Protein AF-A0A536ZM95-F1 (afdb_monomer)

Radius of gyration: 22.92 Å; Cα contacts (8 Å, |Δi|>4): 142; chains: 1; bounding box: 49×46×81 Å

pLDDT: mean 84.07, std 17.97, range [38.38, 98.56]

Structure (mmCIF, N/CA/C/O backbone):
data_AF-A0A536ZM95-F1
#
_entry.id   AF-A0A536ZM95-F1
#
loop_
_atom_site.group_PDB
_atom_site.id
_atom_site.type_symbol
_atom_site.label_atom_id
_atom_site.label_alt_id
_atom_site.label_comp_id
_atom_site.label_asym_id
_atom_site.label_entity_id
_atom_site.label_seq_id
_atom_site.pdbx_PDB_ins_code
_atom_site.Cartn_x
_atom_site.Cartn_y
_atom_site.Cartn_z
_atom_site.occupancy
_atom_site.B_iso_or_equiv
_atom_site.auth_seq_id
_atom_site.auth_comp_id
_atom_site.auth_asym_id
_atom_site.auth_atom_id
_atom_site.pdbx_PDB_model_num
ATOM 1 N N . MET A 1 1 ? 4.319 -7.668 28.281 1.00 44.03 1 MET A N 1
ATOM 2 C CA . MET A 1 1 ? 4.902 -7.526 26.930 1.00 44.03 1 MET A CA 1
ATOM 3 C C . MET A 1 1 ? 3.965 -6.657 26.129 1.00 44.03 1 MET A C 1
ATOM 5 O O . MET A 1 1 ? 2.824 -7.062 25.920 1.00 44.03 1 MET A O 1
ATOM 9 N N . HIS A 1 2 ? 4.405 -5.455 25.772 1.00 56.94 2 HIS A N 1
ATOM 10 C CA . HIS A 1 2 ? 3.612 -4.568 24.934 1.00 56.94 2 HIS A CA 1
ATOM 11 C C . HIS A 1 2 ? 3.536 -5.179 23.533 1.00 56.94 2 HIS A C 1
ATOM 13 O O . HIS A 1 2 ? 4.491 -5.787 23.047 1.00 56.94 2 HIS A O 1
ATOM 19 N N . ALA A 1 3 ? 2.375 -5.071 22.885 1.00 58.59 3 ALA A N 1
ATOM 20 C CA . ALA A 1 3 ? 2.106 -5.690 21.585 1.00 58.59 3 ALA A CA 1
ATOM 21 C C . ALA A 1 3 ? 3.117 -5.297 20.491 1.00 58.59 3 ALA A C 1
ATOM 23 O O . ALA A 1 3 ? 3.227 -6.001 19.486 1.00 58.59 3 ALA A O 1
ATOM 24 N N . LEU A 1 4 ? 3.855 -4.206 20.709 1.00 62.47 4 LEU A N 1
ATOM 25 C CA . LEU A 1 4 ? 4.738 -3.592 19.739 1.00 62.47 4 LEU A CA 1
ATOM 26 C C . LEU A 1 4 ? 6.237 -3.806 20.002 1.00 62.47 4 LEU A C 1
ATOM 28 O O . LEU A 1 4 ? 7.004 -3.525 19.099 1.00 62.47 4 LEU A O 1
ATOM 32 N N . ASP A 1 5 ? 6.677 -4.392 21.126 1.00 58.50 5 ASP A N 1
ATOM 33 C CA . ASP A 1 5 ? 8.101 -4.485 21.557 1.00 58.50 5 ASP A CA 1
ATOM 34 C C . ASP A 1 5 ? 9.096 -5.119 20.547 1.00 58.50 5 ASP A C 1
ATOM 36 O O . ASP A 1 5 ? 10.299 -5.141 20.791 1.00 58.50 5 ASP A O 1
ATOM 40 N N . LYS A 1 6 ? 8.626 -5.670 19.419 1.00 64.25 6 LYS A N 1
ATOM 41 C CA . LYS A 1 6 ? 9.474 -6.214 18.340 1.00 64.25 6 LYS A CA 1
ATOM 42 C C . LYS A 1 6 ? 9.080 -5.711 16.942 1.00 64.25 6 LYS A C 1
ATOM 44 O O . LYS A 1 6 ? 9.291 -6.424 15.960 1.00 64.25 6 LYS A O 1
ATOM 49 N N . VAL A 1 7 ? 8.406 -4.568 16.854 1.00 65.00 7 VAL A N 1
ATOM 50 C CA . VAL A 1 7 ? 8.163 -3.876 15.583 1.00 65.00 7 VAL A CA 1
ATOM 51 C C . VAL A 1 7 ? 9.436 -3.123 15.202 1.00 65.00 7 VAL A C 1
ATOM 53 O O . VAL A 1 7 ? 10.165 -2.648 16.068 1.00 65.00 7 VAL A O 1
ATOM 56 N N . ASP A 1 8 ? 9.747 -3.096 13.908 1.00 67.88 8 ASP A N 1
ATOM 57 C CA . ASP A 1 8 ? 10.882 -2.333 13.397 1.00 67.88 8 ASP A CA 1
ATOM 58 C C . ASP A 1 8 ? 10.612 -0.829 13.623 1.00 67.88 8 ASP A C 1
ATOM 60 O O . ASP A 1 8 ? 9.606 -0.325 13.107 1.00 67.88 8 ASP A O 1
ATOM 64 N N . PRO A 1 9 ? 11.477 -0.098 14.355 1.00 70.06 9 PRO A N 1
ATOM 65 C CA . PRO A 1 9 ? 11.298 1.333 14.604 1.00 70.06 9 PRO A CA 1
ATOM 66 C C . PRO A 1 9 ? 11.195 2.166 13.322 1.00 70.06 9 PRO A C 1
ATOM 68 O O . PRO A 1 9 ? 10.584 3.229 13.329 1.00 70.06 9 PRO A O 1
ATOM 71 N N . TYR A 1 10 ? 11.751 1.685 12.206 1.00 68.94 10 TYR A N 1
ATOM 72 C CA . TYR A 1 10 ? 11.631 2.355 10.913 1.00 68.94 10 TYR A CA 1
ATOM 73 C C . TYR A 1 10 ? 10.245 2.215 10.285 1.00 68.94 10 TYR A C 1
ATOM 75 O O . TYR A 1 10 ? 9.925 2.988 9.394 1.00 68.94 10 TYR A O 1
ATOM 83 N N . ILE A 1 11 ? 9.427 1.253 10.712 1.00 74.00 11 ILE A N 1
ATOM 84 C CA . ILE A 1 11 ? 8.057 1.039 10.208 1.00 74.00 11 ILE A CA 1
ATOM 85 C C . ILE A 1 11 ? 7.023 1.701 11.113 1.00 74.00 11 ILE A C 1
ATOM 87 O O . ILE A 1 11 ? 5.917 2.002 10.680 1.00 74.00 11 ILE A O 1
ATOM 91 N N . CYS A 1 12 ? 7.390 1.905 12.372 1.00 73.81 12 CYS A N 1
ATOM 92 C CA . CYS A 1 12 ? 6.532 2.473 13.388 1.00 73.81 12 CYS A CA 1
ATOM 93 C C . CYS A 1 12 ? 7.360 3.412 14.270 1.00 73.81 12 CYS A C 1
ATOM 95 O O . CYS A 1 12 ? 7.689 3.076 15.406 1.00 73.81 12 CYS A O 1
ATOM 97 N N . PRO A 1 13 ? 7.754 4.587 13.762 1.00 66.50 13 PRO A N 1
ATOM 98 C CA . PRO A 1 13 ? 8.571 5.519 14.537 1.00 66.50 13 PRO A CA 1
ATOM 99 C C . PRO A 1 13 ? 7.832 6.029 15.782 1.00 66.50 13 PRO A C 1
ATOM 101 O O . PRO A 1 13 ? 8.460 6.368 16.784 1.00 66.50 13 PRO A O 1
ATOM 104 N N . THR A 1 14 ? 6.497 6.022 15.757 1.00 66.44 14 THR A N 1
ATOM 105 C CA . THR A 1 14 ? 5.632 6.405 16.877 1.00 66.44 14 THR A CA 1
ATOM 106 C C . THR A 1 14 ? 5.357 5.263 17.858 1.00 66.44 14 THR A C 1
ATOM 108 O O . THR A 1 14 ? 4.585 5.449 18.790 1.00 66.44 14 THR A O 1
ATOM 111 N N . GLN A 1 15 ? 6.005 4.097 17.738 1.00 65.94 15 GLN A N 1
ATOM 112 C CA . GLN A 1 15 ? 5.744 2.901 18.558 1.00 65.94 15 GLN A CA 1
ATOM 113 C C . GLN A 1 15 ? 5.739 3.141 20.078 1.00 65.94 15 GLN A C 1
ATOM 115 O O . GLN A 1 15 ? 5.046 2.446 20.819 1.00 65.94 15 GLN A O 1
ATOM 120 N N . THR A 1 16 ? 6.539 4.093 20.560 1.00 60.59 16 THR A N 1
ATOM 121 C CA . THR A 1 16 ? 6.652 4.432 21.987 1.00 60.59 16 THR A CA 1
ATOM 122 C C . THR A 1 16 ? 5.530 5.347 22.488 1.00 60.59 16 THR A C 1
ATOM 124 O O . THR A 1 16 ? 5.384 5.514 23.696 1.00 60.59 16 THR A O 1
ATOM 127 N N . GLN A 1 17 ? 4.748 5.936 21.581 1.00 59.56 17 GLN A N 1
ATOM 128 C CA . GLN A 1 17 ? 3.724 6.950 21.862 1.00 59.56 17 GLN A CA 1
ATOM 129 C C . GLN A 1 17 ? 2.345 6.609 21.266 1.00 59.56 17 GLN A C 1
ATOM 131 O O . GLN 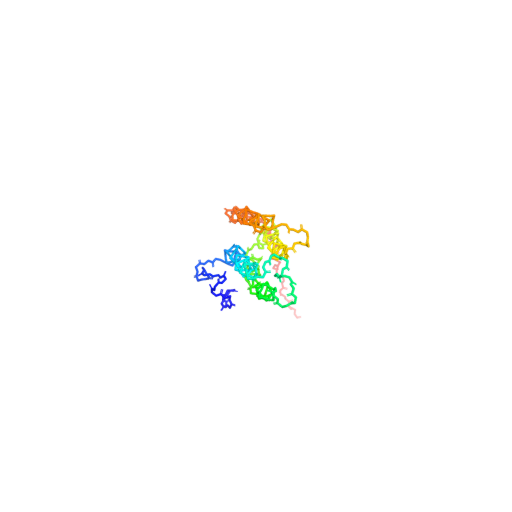A 1 17 ? 1.342 7.147 21.726 1.00 59.56 17 GLN A O 1
ATOM 136 N N . GLY A 1 18 ? 2.293 5.739 20.256 1.00 62.69 18 GLY A N 1
ATOM 137 C CA . GLY A 1 18 ? 1.111 5.422 19.459 1.00 62.69 18 GLY A CA 1
ATOM 138 C C . GLY A 1 18 ? 0.494 4.062 19.781 1.00 62.69 18 GLY A C 1
ATOM 139 O O . GLY A 1 18 ? 1.124 3.169 20.353 1.00 62.69 18 GLY A O 1
ATOM 140 N N . SER A 1 19 ? -0.771 3.911 19.397 1.00 81.12 19 SER A N 1
ATOM 141 C CA . SER A 1 19 ? -1.509 2.651 19.492 1.00 81.12 19 SER A CA 1
ATOM 142 C C . SER A 1 19 ? -1.087 1.656 18.399 1.00 81.12 19 SER A C 1
ATOM 144 O O . SER A 1 19 ? -0.438 2.016 17.412 1.00 81.12 19 SER A O 1
ATOM 146 N N . GLY A 1 20 ? -1.446 0.379 18.547 1.00 83.38 20 GLY A N 1
ATOM 147 C CA . GLY A 1 20 ? -1.220 -0.629 17.514 1.00 83.38 20 GLY A CA 1
ATOM 148 C C . GLY A 1 20 ? -1.925 -0.296 16.199 1.00 83.38 20 GLY A C 1
ATOM 149 O O . GLY A 1 20 ? -1.383 -0.594 15.133 1.00 83.38 20 GLY A O 1
ATOM 150 N N . ILE A 1 21 ? -3.091 0.355 16.262 1.00 89.38 21 ILE A N 1
ATOM 151 C CA . ILE A 1 21 ? -3.784 0.870 15.083 1.00 89.38 21 ILE A CA 1
ATOM 152 C C . ILE A 1 21 ? -3.011 2.024 14.439 1.00 89.38 21 ILE A C 1
ATOM 154 O O . ILE A 1 21 ? -2.738 1.939 13.247 1.00 89.38 21 ILE A O 1
ATOM 158 N N . ASP A 1 22 ? -2.547 3.025 15.192 1.00 89.12 22 ASP A N 1
ATOM 159 C CA . ASP A 1 22 ? -1.775 4.151 14.631 1.00 89.12 22 ASP A CA 1
ATOM 160 C C . ASP A 1 22 ? -0.495 3.675 13.942 1.00 89.12 22 ASP A C 1
ATOM 162 O O . ASP A 1 22 ? -0.209 4.057 12.808 1.00 89.12 22 ASP A O 1
ATOM 166 N N . CYS A 1 23 ? 0.203 2.745 14.591 1.00 90.50 23 CYS A N 1
ATOM 167 C CA . CYS A 1 23 ? 1.390 2.085 14.070 1.00 90.50 23 CYS A CA 1
ATOM 168 C C . CYS A 1 23 ? 1.143 1.432 12.698 1.00 90.50 23 CYS A C 1
ATOM 170 O O . CYS A 1 23 ? 1.940 1.569 11.772 1.00 90.50 23 CYS A O 1
ATOM 172 N N . PHE A 1 24 ? 0.018 0.727 12.539 1.00 93.62 24 PHE A N 1
ATOM 173 C CA . PHE A 1 24 ? -0.361 0.119 11.264 1.00 93.62 24 PHE A CA 1
ATOM 174 C C . PHE A 1 24 ? -0.744 1.163 10.207 1.00 93.62 24 PHE A C 1
ATOM 176 O O . PHE A 1 24 ? -0.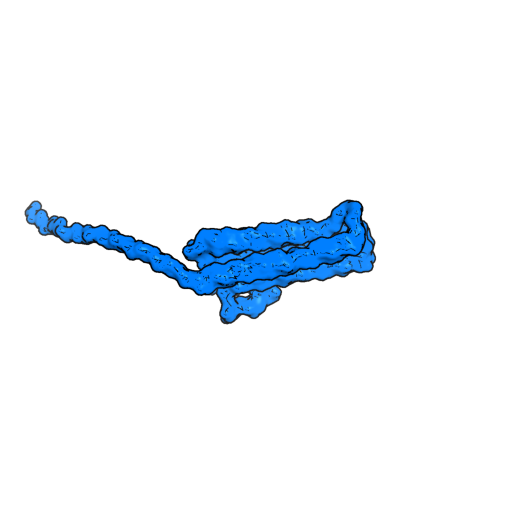330 1.042 9.053 1.00 93.62 24 PHE A O 1
ATOM 183 N N . LEU A 1 25 ? -1.509 2.189 10.593 1.00 94.06 25 LEU A N 1
ATOM 184 C CA . LEU A 1 25 ? -1.942 3.253 9.685 1.00 94.06 25 LEU A CA 1
ATOM 185 C C . LEU A 1 25 ? -0.753 4.053 9.130 1.00 94.06 25 LEU A C 1
ATOM 187 O O . LEU A 1 25 ? -0.791 4.458 7.972 1.00 94.06 25 LEU A O 1
ATOM 191 N N . GLU A 1 26 ? 0.309 4.244 9.914 1.00 91.94 26 GLU A N 1
ATOM 192 C CA . GLU A 1 26 ? 1.563 4.869 9.466 1.00 91.94 26 GLU A CA 1
ATOM 193 C C . GLU A 1 26 ? 2.405 3.930 8.590 1.00 91.94 26 GLU A C 1
ATOM 195 O O . GLU A 1 26 ? 2.919 4.339 7.543 1.00 91.94 26 GLU A O 1
ATOM 200 N N . ALA A 1 27 ? 2.494 2.653 8.971 1.00 93.88 27 ALA A N 1
ATOM 201 C CA . ALA A 1 27 ? 3.294 1.655 8.268 1.00 93.88 27 ALA A CA 1
ATOM 202 C C . ALA A 1 27 ? 2.871 1.462 6.802 1.00 93.88 27 ALA A C 1
ATOM 204 O O . ALA A 1 27 ? 3.723 1.260 5.933 1.00 93.88 27 ALA A O 1
ATOM 205 N N . VAL A 1 28 ? 1.570 1.517 6.505 1.00 96.81 28 VAL A N 1
ATOM 206 C CA . VAL A 1 28 ? 1.022 1.270 5.158 1.00 96.81 28 VAL A CA 1
ATOM 207 C C . VAL A 1 28 ? 1.602 2.219 4.093 1.00 96.81 28 VAL A C 1
ATOM 209 O O . VAL A 1 28 ? 2.292 1.737 3.185 1.00 96.81 28 VAL A O 1
ATOM 212 N N . PRO A 1 29 ? 1.405 3.551 4.169 1.00 95.94 29 PRO A N 1
ATOM 213 C CA . PRO A 1 29 ? 1.951 4.468 3.172 1.00 95.94 29 PRO A CA 1
ATOM 214 C C . PRO A 1 29 ? 3.482 4.507 3.199 1.00 95.94 29 PRO A C 1
ATOM 216 O O . PRO A 1 29 ? 4.111 4.671 2.149 1.00 95.94 29 PRO A O 1
ATOM 219 N N . GLN A 1 30 ? 4.102 4.331 4.368 1.00 93.81 30 GLN A N 1
ATOM 220 C CA . GLN A 1 30 ? 5.552 4.396 4.506 1.00 93.81 30 GLN A CA 1
ATOM 221 C C . GLN A 1 30 ? 6.247 3.233 3.789 1.00 93.81 30 GLN A C 1
ATOM 223 O O . GLN A 1 30 ? 7.114 3.452 2.942 1.00 93.81 30 GLN A O 1
ATOM 228 N N . THR A 1 31 ? 5.832 1.998 4.065 1.00 95.75 31 THR A N 1
ATOM 229 C CA . THR A 1 31 ? 6.425 0.803 3.444 1.00 95.75 31 THR A CA 1
ATOM 230 C C . THR A 1 31 ? 6.156 0.740 1.941 1.00 95.75 31 THR A C 1
ATOM 232 O O . THR A 1 31 ? 7.051 0.385 1.173 1.00 95.75 31 THR A O 1
ATOM 235 N N . TYR A 1 32 ? 4.975 1.182 1.491 1.00 97.69 32 TYR A N 1
ATOM 236 C CA . TYR A 1 32 ? 4.698 1.356 0.064 1.00 97.69 32 TYR A CA 1
ATOM 237 C C . TYR A 1 32 ? 5.663 2.360 -0.583 1.00 97.69 32 TYR A C 1
ATOM 239 O O . TYR A 1 32 ? 6.249 2.085 -1.631 1.00 97.69 32 TYR A O 1
ATOM 247 N N . THR A 1 33 ? 5.889 3.504 0.071 1.00 96.75 33 THR A N 1
ATOM 248 C CA . THR A 1 33 ? 6.815 4.539 -0.410 1.00 96.75 33 THR A CA 1
ATOM 249 C C . THR A 1 33 ? 8.232 4.013 -0.555 1.00 96.75 33 THR A C 1
ATOM 251 O O . THR A 1 33 ? 8.874 4.304 -1.564 1.00 96.75 33 THR A O 1
ATOM 254 N N . MET A 1 34 ? 8.709 3.224 0.408 1.00 95.50 34 MET A N 1
ATOM 255 C CA . MET A 1 34 ? 10.041 2.622 0.356 1.00 95.50 34 MET A CA 1
ATOM 256 C C . MET A 1 34 ? 10.202 1.730 -0.880 1.00 95.50 34 MET A C 1
ATOM 258 O O . MET A 1 34 ? 11.133 1.932 -1.661 1.00 95.50 34 MET A O 1
ATOM 262 N N . CYS A 1 35 ? 9.267 0.806 -1.123 1.00 97.62 35 CYS A N 1
ATOM 263 C CA . CYS A 1 35 ? 9.367 -0.091 -2.278 1.00 97.62 35 CYS A CA 1
ATOM 264 C C . CYS A 1 35 ? 9.156 0.625 -3.610 1.00 97.62 35 CYS A C 1
ATOM 266 O O . CYS A 1 35 ? 9.844 0.317 -4.584 1.00 97.62 35 CYS A O 1
ATOM 268 N N . ARG A 1 36 ? 8.282 1.637 -3.651 1.00 97.81 36 ARG A N 1
ATOM 269 C CA . ARG A 1 36 ? 8.114 2.500 -4.826 1.00 97.81 36 ARG A CA 1
ATOM 270 C C . ARG A 1 36 ? 9.401 3.253 -5.165 1.00 97.81 36 ARG A C 1
ATOM 272 O O . ARG A 1 36 ? 9.735 3.368 -6.340 1.00 97.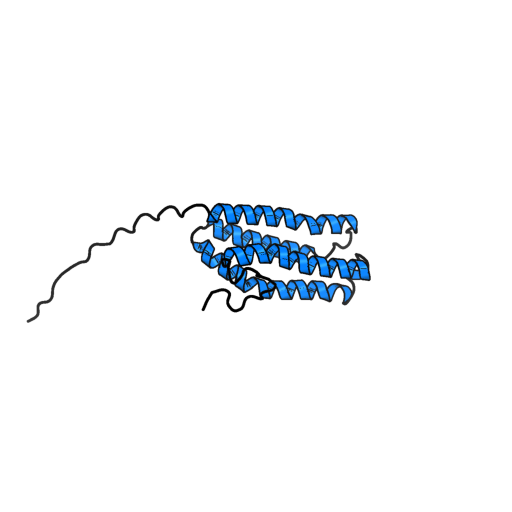81 36 ARG A O 1
ATOM 279 N N . HIS A 1 37 ? 10.122 3.769 -4.167 1.00 97.06 37 HIS A N 1
ATOM 280 C CA . HIS A 1 37 ? 11.397 4.459 -4.393 1.00 97.06 37 HIS A CA 1
ATOM 281 C C . HIS A 1 37 ? 12.453 3.514 -4.948 1.00 97.06 37 HIS A C 1
ATOM 283 O O . HIS A 1 37 ? 13.095 3.853 -5.936 1.00 97.06 37 HIS A O 1
ATOM 289 N N . ILE A 1 38 ? 12.584 2.319 -4.368 1.00 96.69 38 ILE A N 1
ATOM 290 C CA . ILE A 1 38 ? 13.485 1.292 -4.900 1.00 96.69 38 ILE A CA 1
ATOM 291 C C . ILE A 1 38 ? 13.126 0.988 -6.356 1.00 96.69 38 ILE A C 1
ATOM 293 O O . ILE A 1 38 ? 14.012 1.016 -7.206 1.00 96.69 38 ILE A O 1
ATOM 297 N N . LYS A 1 39 ? 11.832 0.840 -6.673 1.00 96.62 39 LYS A N 1
ATOM 298 C CA . LYS A 1 39 ? 11.417 0.584 -8.055 1.00 96.62 39 LYS A CA 1
ATOM 299 C C . LYS A 1 39 ? 11.739 1.740 -8.994 1.00 96.62 39 LYS A C 1
ATOM 301 O O . LYS A 1 39 ? 12.150 1.531 -10.128 1.00 96.62 39 LYS A O 1
ATOM 306 N N . SER A 1 40 ? 11.572 2.972 -8.522 1.00 96.12 40 SER A N 1
ATOM 307 C CA . SER A 1 40 ? 11.944 4.161 -9.287 1.00 96.12 40 SER A CA 1
ATOM 308 C C . SER A 1 40 ? 13.441 4.197 -9.589 1.00 96.12 40 SER A C 1
ATOM 310 O O . SER A 1 40 ? 13.807 4.644 -10.668 1.00 96.12 40 SER A O 1
ATOM 312 N N . ILE A 1 41 ? 14.292 3.742 -8.664 1.00 96.19 41 ILE A N 1
ATOM 313 C CA . ILE A 1 41 ? 15.740 3.648 -8.888 1.00 96.19 41 ILE A CA 1
ATOM 314 C C . ILE A 1 41 ? 16.032 2.610 -9.975 1.00 96.19 41 ILE A C 1
ATOM 316 O O . ILE A 1 41 ? 16.749 2.926 -10.915 1.00 96.19 41 ILE A O 1
ATOM 320 N N . GLU A 1 42 ? 15.424 1.423 -9.901 1.00 95.94 42 GLU A N 1
ATOM 321 C CA . GLU A 1 42 ? 15.582 0.381 -10.929 1.00 95.94 42 GLU A CA 1
ATOM 322 C C . GLU A 1 42 ? 15.142 0.874 -12.319 1.00 95.94 42 GLU A C 1
ATOM 324 O O . GLU A 1 42 ? 15.822 0.626 -13.308 1.00 95.94 42 GLU A O 1
ATOM 329 N N . ILE A 1 43 ? 14.038 1.622 -12.407 1.00 95.31 43 ILE A N 1
ATOM 330 C CA . ILE A 1 43 ? 13.554 2.191 -13.677 1.00 95.31 43 ILE A CA 1
ATOM 331 C C . ILE A 1 43 ? 14.487 3.287 -14.203 1.00 95.31 43 ILE A C 1
ATOM 333 O O . ILE A 1 43 ? 14.678 3.392 -15.410 1.00 95.31 43 ILE A O 1
ATOM 337 N N . ILE A 1 44 ? 15.085 4.100 -13.328 1.00 95.25 44 ILE A N 1
ATOM 338 C CA . ILE A 1 44 ? 16.098 5.085 -13.736 1.00 95.25 44 ILE A CA 1
ATOM 339 C C . ILE A 1 44 ? 17.355 4.377 -14.263 1.00 95.25 44 ILE A C 1
ATOM 341 O O . ILE A 1 44 ? 17.951 4.842 -15.229 1.00 95.25 44 ILE A O 1
ATOM 345 N N . GLU A 1 45 ? 17.749 3.267 -13.636 1.00 95.69 45 GLU A N 1
ATOM 346 C CA . GLU A 1 45 ? 18.964 2.516 -13.968 1.00 95.69 45 GLU A CA 1
ATOM 347 C C . GLU A 1 45 ? 18.818 1.700 -15.262 1.00 95.69 45 GLU A C 1
ATOM 349 O O . GLU A 1 45 ? 19.729 1.688 -16.088 1.00 95.69 45 GLU A O 1
ATOM 354 N N . PHE A 1 46 ? 17.667 1.057 -15.469 1.00 94.56 46 PHE A N 1
ATOM 355 C CA . PHE A 1 46 ? 17.473 0.067 -16.536 1.00 94.56 46 PHE A CA 1
ATOM 356 C C . PHE A 1 46 ? 16.363 0.422 -17.536 1.00 94.56 46 PHE A C 1
ATOM 358 O O . PHE A 1 46 ? 16.118 -0.322 -18.485 1.00 94.56 46 PHE A O 1
ATOM 365 N N . GLY A 1 47 ? 15.668 1.544 -17.347 1.00 92.62 47 GLY A N 1
ATOM 366 C CA . GLY A 1 47 ? 14.439 1.854 -18.076 1.00 92.62 47 GLY A CA 1
ATOM 367 C C . GLY A 1 47 ? 13.248 1.016 -17.598 1.00 92.62 47 GLY A C 1
ATOM 368 O O . GLY A 1 47 ? 13.387 0.061 -16.834 1.00 92.62 47 GLY A O 1
ATOM 369 N N . LEU A 1 48 ? 12.042 1.372 -18.051 1.00 91.50 48 LEU A N 1
ATOM 370 C CA . LEU A 1 48 ? 10.803 0.740 -17.579 1.00 91.50 48 LEU A CA 1
ATOM 371 C C . LEU A 1 48 ? 10.750 -0.769 -17.881 1.00 91.50 48 LEU A C 1
ATOM 373 O O . LEU A 1 48 ? 10.448 -1.558 -16.987 1.00 91.50 48 LEU A O 1
ATOM 377 N N . ALA A 1 49 ? 11.083 -1.155 -19.117 1.00 89.81 49 ALA A N 1
ATOM 378 C CA . ALA A 1 49 ? 11.126 -2.554 -19.544 1.00 89.81 49 ALA A CA 1
ATOM 379 C C . ALA A 1 49 ? 12.323 -3.301 -18.932 1.00 89.81 49 ALA A C 1
ATOM 381 O O . ALA A 1 49 ? 12.150 -4.364 -18.340 1.00 89.81 49 ALA A O 1
ATOM 382 N N . GLY A 1 50 ? 13.521 -2.707 -18.978 1.00 90.75 50 GLY A N 1
ATOM 383 C CA . GLY A 1 50 ? 14.740 -3.338 -18.465 1.00 90.75 50 GLY A CA 1
ATOM 384 C C . GLY A 1 50 ? 14.717 -3.578 -16.953 1.00 90.75 50 GLY A C 1
ATOM 385 O O . GLY A 1 50 ? 15.326 -4.533 -16.474 1.00 90.75 50 GLY A O 1
ATOM 386 N N . ALA A 1 51 ? 13.950 -2.795 -16.188 1.00 90.69 51 ALA A N 1
ATOM 387 C CA . ALA A 1 51 ? 13.742 -3.008 -14.753 1.00 90.69 51 ALA A CA 1
ATOM 388 C C . ALA A 1 51 ? 12.943 -4.286 -14.412 1.00 90.69 51 ALA A C 1
ATOM 390 O O . ALA A 1 51 ? 12.722 -4.564 -13.231 1.00 90.69 51 ALA A O 1
ATOM 391 N N . GLN A 1 52 ? 12.460 -5.027 -15.414 1.00 87.31 52 GLN A N 1
ATOM 392 C CA . GLN A 1 52 ? 11.812 -6.337 -15.270 1.00 87.31 52 GLN A CA 1
ATOM 393 C C . GLN A 1 52 ? 12.704 -7.500 -15.711 1.00 87.31 52 GLN A C 1
ATOM 395 O O . GLN A 1 52 ? 12.346 -8.660 -15.526 1.00 87.31 52 GLN A O 1
ATOM 400 N N . GLU A 1 53 ? 13.851 -7.214 -16.321 1.00 88.44 53 GLU A N 1
ATOM 401 C CA . GLU A 1 53 ? 14.686 -8.240 -16.930 1.00 88.44 53 GLU A CA 1
ATOM 402 C C . GLU A 1 53 ? 15.646 -8.858 -15.911 1.00 88.44 53 GLU A C 1
ATOM 404 O O . GLU A 1 53 ? 16.341 -8.163 -15.166 1.00 88.44 53 GLU A O 1
ATOM 409 N N . GLY A 1 54 ? 15.716 -10.191 -15.901 1.00 89.12 54 GLY A N 1
ATOM 410 C CA . GLY A 1 54 ? 16.655 -10.938 -15.068 1.00 89.12 54 GLY A CA 1
ATOM 411 C C . GLY A 1 54 ? 16.556 -10.562 -13.588 1.00 89.12 54 GLY A C 1
ATOM 412 O O . GLY A 1 54 ? 15.537 -10.792 -12.948 1.00 89.12 54 GLY A O 1
ATOM 413 N N . VAL A 1 55 ? 17.637 -10.004 -13.041 1.00 91.56 55 VAL A N 1
ATOM 414 C CA . VAL A 1 55 ? 17.746 -9.627 -11.620 1.00 91.56 55 VAL A CA 1
ATOM 415 C C . VAL A 1 55 ? 17.539 -8.129 -11.371 1.00 91.56 55 VAL A C 1
ATOM 417 O O . VAL A 1 55 ? 17.659 -7.677 -10.232 1.00 91.56 55 VAL A O 1
ATOM 420 N N . ASN A 1 56 ? 17.225 -7.347 -12.406 1.00 92.94 56 ASN A N 1
ATOM 421 C CA . ASN A 1 56 ? 17.142 -5.886 -12.314 1.00 92.94 56 ASN A CA 1
ATOM 422 C C . ASN A 1 56 ? 15.994 -5.414 -11.407 1.00 92.94 56 ASN A C 1
ATOM 424 O O . ASN A 1 56 ? 16.086 -4.337 -10.825 1.00 92.94 56 ASN A O 1
ATOM 428 N N . GLY A 1 57 ? 14.943 -6.231 -11.261 1.00 91.62 57 GLY A N 1
ATOM 429 C CA . GLY A 1 57 ? 13.794 -5.985 -10.382 1.00 91.62 57 GLY A CA 1
ATOM 430 C C . GLY A 1 57 ? 13.924 -6.533 -8.954 1.00 91.62 57 GLY A C 1
ATOM 431 O O . GLY A 1 57 ? 13.007 -6.378 -8.141 1.00 91.62 57 GLY A O 1
ATOM 432 N N . ALA A 1 58 ? 15.035 -7.207 -8.636 1.00 94.06 58 ALA A N 1
ATOM 433 C CA . ALA A 1 58 ? 15.150 -8.008 -7.419 1.00 94.06 58 ALA A CA 1
ATOM 434 C C . ALA A 1 58 ? 15.143 -7.166 -6.132 1.00 94.06 58 ALA A C 1
ATOM 436 O O . ALA A 1 58 ? 14.752 -7.661 -5.071 1.00 94.06 58 ALA A O 1
ATOM 437 N N . LYS A 1 59 ? 15.560 -5.890 -6.182 1.00 95.06 59 LYS A N 1
ATOM 438 C CA . LYS A 1 59 ? 15.556 -5.031 -4.987 1.00 95.06 59 LYS A CA 1
ATOM 439 C C . LYS A 1 59 ? 14.124 -4.663 -4.615 1.00 95.06 59 LYS A C 1
ATOM 441 O O . LYS A 1 59 ? 13.793 -4.652 -3.426 1.00 95.06 59 LYS A O 1
ATOM 446 N N . THR A 1 60 ? 13.271 -4.381 -5.597 1.00 96.56 60 THR A N 1
ATOM 447 C CA . THR A 1 60 ? 11.846 -4.141 -5.357 1.00 96.56 60 THR A CA 1
ATOM 448 C C . THR A 1 60 ? 11.142 -5.391 -4.854 1.00 96.56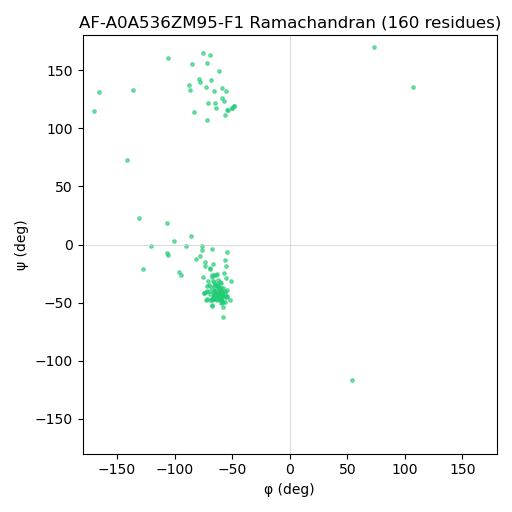 60 THR A C 1
ATOM 450 O O . THR A 1 60 ? 10.401 -5.289 -3.877 1.00 96.56 60 THR A O 1
ATOM 453 N N . GLU A 1 61 ? 11.402 -6.560 -5.439 1.00 95.69 61 GLU A N 1
ATOM 454 C CA . GLU A 1 61 ? 10.838 -7.833 -4.962 1.00 95.69 61 GLU A CA 1
ATOM 455 C C . GLU A 1 61 ? 11.220 -8.102 -3.502 1.00 95.69 61 GLU A C 1
ATOM 457 O O . GLU A 1 61 ? 10.351 -8.287 -2.646 1.00 95.69 61 GLU A O 1
ATOM 462 N N . TYR A 1 62 ? 12.511 -7.984 -3.183 1.00 96.06 62 TYR A N 1
ATOM 463 C CA . TYR A 1 62 ? 12.999 -8.127 -1.815 1.00 96.06 62 TYR A CA 1
ATOM 464 C C . TYR A 1 62 ? 12.372 -7.103 -0.857 1.00 96.06 62 TYR A C 1
ATOM 466 O O . TYR A 1 62 ? 12.025 -7.443 0.275 1.00 96.06 62 TYR A O 1
ATOM 474 N N . CYS A 1 63 ? 12.196 -5.850 -1.289 1.00 96.69 63 CYS A N 1
ATOM 475 C CA . CYS A 1 63 ? 11.523 -4.829 -0.488 1.00 96.69 63 CYS A CA 1
ATOM 476 C C . CYS A 1 63 ? 10.085 -5.231 -0.146 1.00 96.69 63 CYS A C 1
ATOM 478 O O . CYS A 1 63 ? 9.681 -5.149 1.018 1.00 96.69 63 CYS A O 1
ATOM 480 N N . ILE A 1 64 ? 9.326 -5.679 -1.149 1.00 96.81 64 ILE A N 1
ATOM 481 C CA . ILE A 1 64 ? 7.934 -6.104 -0.992 1.00 96.81 64 ILE A CA 1
ATOM 482 C C . ILE A 1 64 ? 7.855 -7.250 0.017 1.00 96.81 64 ILE A C 1
ATOM 484 O O . ILE A 1 64 ? 7.082 -7.169 0.974 1.00 96.81 64 ILE A O 1
ATOM 488 N N . ASP A 1 65 ? 8.680 -8.281 -0.144 1.00 96.88 65 ASP A N 1
ATOM 489 C CA . ASP A 1 65 ? 8.667 -9.448 0.738 1.00 96.88 65 ASP A CA 1
ATOM 490 C C . ASP A 1 65 ? 9.093 -9.099 2.163 1.00 96.88 65 ASP A C 1
ATOM 492 O O . ASP A 1 65 ? 8.430 -9.484 3.134 1.00 96.88 65 ASP A O 1
ATOM 496 N N . LYS A 1 66 ? 10.140 -8.280 2.308 1.00 94.88 66 LYS A N 1
ATOM 497 C CA . LYS A 1 66 ? 10.581 -7.773 3.608 1.00 94.88 66 LYS A CA 1
ATOM 498 C C . LYS A 1 66 ? 9.444 -7.045 4.323 1.00 94.88 66 LYS A C 1
ATOM 500 O O . LYS A 1 66 ? 9.171 -7.325 5.491 1.00 94.88 66 LYS A O 1
ATOM 505 N N . HIS A 1 67 ? 8.757 -6.123 3.653 1.00 95.06 67 HIS A N 1
ATOM 506 C CA . HIS A 1 67 ? 7.711 -5.340 4.306 1.00 95.06 67 HIS A CA 1
ATOM 507 C C . HIS A 1 67 ? 6.412 -6.120 4.527 1.00 95.06 67 HIS A C 1
ATOM 509 O O . HIS A 1 67 ? 5.752 -5.876 5.538 1.00 95.06 67 HIS A O 1
ATOM 515 N N . LYS A 1 68 ? 6.093 -7.123 3.697 1.00 95.69 68 LYS A N 1
ATOM 516 C CA . LYS A 1 68 ? 5.030 -8.107 3.985 1.00 95.69 68 LYS A CA 1
ATOM 517 C C . LYS A 1 68 ? 5.254 -8.822 5.307 1.00 95.69 68 LYS A C 1
ATOM 519 O O . LYS A 1 68 ? 4.293 -9.006 6.044 1.00 95.69 68 LYS A O 1
ATOM 524 N N . ILE A 1 69 ? 6.497 -9.172 5.636 1.00 93.38 69 ILE A N 1
ATOM 525 C CA . ILE A 1 69 ? 6.837 -9.805 6.917 1.00 93.38 69 ILE A CA 1
ATOM 526 C C . ILE A 1 69 ? 6.749 -8.797 8.066 1.00 93.38 69 ILE A C 1
ATOM 528 O O . ILE A 1 69 ? 6.154 -9.080 9.107 1.00 93.38 69 ILE A O 1
ATOM 532 N N . LEU A 1 70 ? 7.335 -7.612 7.896 1.00 90.06 70 LEU A N 1
ATOM 533 C CA . LEU A 1 70 ? 7.459 -6.661 8.999 1.00 90.06 70 LEU A CA 1
ATOM 534 C C . LEU A 1 70 ? 6.124 -6.018 9.404 1.00 90.06 70 LEU A C 1
ATOM 536 O O . LEU A 1 70 ? 5.920 -5.742 10.588 1.00 90.06 70 LEU A O 1
ATOM 540 N N . ILE A 1 71 ? 5.189 -5.833 8.467 1.00 92.00 71 ILE A N 1
ATOM 541 C CA . ILE A 1 71 ? 3.879 -5.233 8.759 1.00 92.00 71 ILE A CA 1
ATOM 542 C C . ILE A 1 71 ? 2.932 -6.178 9.522 1.00 92.00 71 ILE A C 1
ATOM 544 O O . ILE A 1 71 ? 1.943 -5.716 10.091 1.00 92.00 71 ILE A O 1
ATOM 548 N N . VAL A 1 72 ? 3.224 -7.488 9.586 1.00 92.44 72 VAL A N 1
ATOM 549 C CA . VAL A 1 72 ? 2.360 -8.492 10.244 1.00 92.44 72 VAL A CA 1
ATOM 550 C C . VAL A 1 72 ? 2.051 -8.109 11.688 1.00 92.44 72 VAL A C 1
ATOM 552 O O . VAL A 1 72 ? 0.905 -8.202 12.123 1.00 92.44 72 VAL A O 1
ATOM 555 N N . ARG A 1 73 ? 3.063 -7.669 12.443 1.00 89.75 73 ARG A N 1
ATOM 556 C CA . ARG A 1 73 ? 2.897 -7.307 13.858 1.00 89.75 73 ARG A CA 1
ATOM 557 C C . ARG A 1 73 ? 2.025 -6.058 14.040 1.00 89.75 73 ARG A C 1
ATOM 559 O O . ARG A 1 73 ? 1.051 -6.174 14.787 1.00 89.75 73 ARG A O 1
ATOM 566 N N . PRO A 1 74 ? 2.307 -4.915 13.375 1.00 91.25 74 PRO A N 1
ATOM 567 C CA . PRO A 1 74 ? 1.401 -3.766 13.372 1.00 91.25 74 PRO A CA 1
ATOM 568 C C . PRO A 1 74 ? -0.029 -4.145 12.982 1.00 91.25 74 PRO A C 1
ATOM 570 O O . PRO A 1 74 ? -0.965 -3.832 13.709 1.00 91.25 74 PRO A O 1
ATOM 573 N N . TYR A 1 75 ? -0.204 -4.914 11.905 1.00 94.50 75 TYR A N 1
ATOM 574 C CA . TYR A 1 75 ? -1.524 -5.337 11.437 1.00 94.50 75 TYR A CA 1
ATOM 575 C C . TYR A 1 75 ? -2.285 -6.170 12.482 1.00 94.50 75 TYR A C 1
ATOM 577 O O . TYR A 1 75 ? -3.449 -5.907 12.779 1.00 94.50 75 TYR A O 1
ATOM 585 N N . GLN A 1 76 ? -1.624 -7.142 13.117 1.00 93.81 76 GLN A N 1
ATOM 586 C CA . GLN A 1 76 ? -2.224 -7.938 14.194 1.00 93.81 76 GLN A CA 1
ATOM 587 C C . GLN A 1 76 ? -2.524 -7.119 15.456 1.00 93.81 76 GLN A C 1
ATOM 589 O O . GLN A 1 76 ? -3.444 -7.456 16.204 1.00 93.81 76 GLN A O 1
ATOM 594 N N . ALA A 1 77 ? -1.735 -6.085 15.755 1.00 90.25 77 ALA A N 1
ATOM 595 C CA . ALA A 1 77 ? -2.023 -5.166 16.852 1.00 90.25 77 ALA A CA 1
ATOM 596 C C . ALA A 1 77 ? -3.260 -4.312 16.532 1.00 90.25 77 ALA A C 1
ATOM 598 O O . ALA A 1 77 ? -4.200 -4.303 17.325 1.00 90.25 77 ALA A O 1
ATOM 599 N N . ALA A 1 78 ? -3.317 -3.729 15.333 1.00 92.88 78 ALA A N 1
ATOM 600 C CA . ALA A 1 78 ? -4.457 -2.962 14.843 1.00 92.88 78 ALA A CA 1
ATOM 601 C C . ALA A 1 78 ? -5.759 -3.774 14.859 1.00 92.88 78 ALA A C 1
ATOM 603 O O . ALA A 1 78 ? -6.771 -3.303 15.366 1.00 92.88 78 ALA A O 1
ATOM 604 N N . LEU A 1 79 ? -5.738 -5.028 14.390 1.00 95.19 79 LEU A N 1
ATOM 605 C CA . LEU A 1 79 ? -6.916 -5.904 14.425 1.00 95.19 79 LEU A CA 1
ATOM 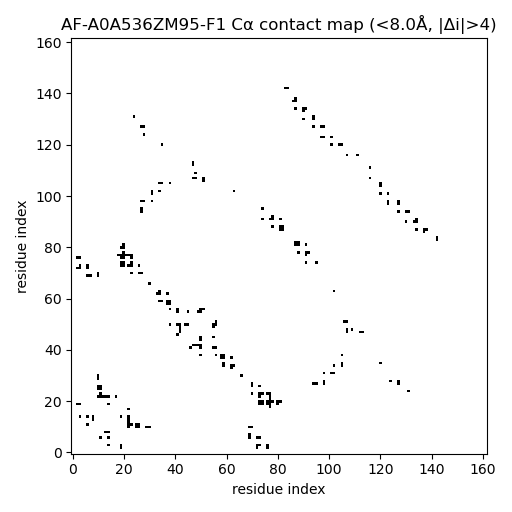606 C C . LEU A 1 79 ? -7.409 -6.198 15.847 1.00 95.19 79 LEU A C 1
ATOM 608 O O . LEU A 1 79 ? -8.614 -6.323 16.059 1.00 95.19 79 LEU A O 1
ATOM 612 N N . ARG A 1 80 ? -6.496 -6.334 16.818 1.00 92.31 80 ARG A N 1
ATOM 613 C CA . ARG A 1 80 ? -6.865 -6.566 18.223 1.00 92.31 80 ARG A CA 1
ATOM 614 C C . ARG A 1 80 ? -7.527 -5.341 18.840 1.00 92.31 80 ARG A C 1
ATOM 616 O O . ARG A 1 80 ? -8.487 -5.498 19.584 1.00 92.31 80 ARG A O 1
ATOM 623 N N . GLU A 1 81 ? -7.037 -4.150 18.524 1.00 89.94 81 GLU A N 1
ATOM 624 C CA . GLU A 1 81 ? -7.611 -2.892 19.013 1.00 89.94 81 GLU A CA 1
ATOM 625 C C . GLU A 1 81 ? -8.950 -2.574 18.339 1.00 89.94 81 GLU A C 1
ATOM 627 O O . GLU A 1 81 ? -9.915 -2.216 19.016 1.00 89.94 81 GLU A O 1
ATOM 632 N N . ALA A 1 82 ? -9.041 -2.820 17.030 1.00 91.75 82 ALA A N 1
ATOM 633 C CA . ALA A 1 82 ? -10.250 -2.640 16.234 1.00 91.75 82 ALA A CA 1
ATOM 634 C C . ALA A 1 82 ? -11.378 -3.619 16.600 1.00 91.75 82 ALA A C 1
ATOM 636 O O . ALA A 1 82 ? -12.533 -3.375 16.264 1.00 91.75 82 ALA A O 1
ATOM 637 N N . ALA A 1 83 ? -11.085 -4.720 17.309 1.00 90.94 83 ALA A N 1
ATOM 638 C CA . ALA A 1 83 ? -12.032 -5.804 17.603 1.00 90.94 83 ALA A CA 1
ATOM 639 C C . ALA A 1 83 ? -13.323 -5.366 18.327 1.00 90.94 83 ALA A C 1
ATOM 641 O O . ALA A 1 83 ? -14.289 -6.129 18.384 1.00 90.94 83 ALA A O 1
ATOM 642 N N . ARG A 1 84 ? -13.361 -4.140 18.860 1.00 84.56 84 ARG A N 1
ATOM 643 C CA . ARG A 1 84 ? -14.548 -3.502 19.446 1.00 84.56 84 ARG A CA 1
ATOM 644 C C . ARG A 1 84 ? -15.636 -3.126 18.426 1.00 84.56 84 ARG A C 1
ATOM 646 O O . ARG A 1 84 ? -16.786 -2.973 18.825 1.00 84.56 84 ARG A O 1
ATOM 653 N N . SER A 1 85 ? -15.300 -2.987 17.141 1.00 89.81 85 SER A N 1
ATOM 654 C CA . SER A 1 85 ? -16.228 -2.636 16.056 1.00 89.81 85 SER A CA 1
ATOM 655 C C . SER A 1 85 ? -15.969 -3.506 14.827 1.00 89.81 85 SER A C 1
ATOM 657 O O . SER A 1 85 ? -14.836 -3.672 14.374 1.00 89.81 85 SER A O 1
ATOM 659 N N . LYS A 1 86 ? -17.039 -4.065 14.250 1.00 93.50 86 LYS A N 1
ATOM 660 C CA . LYS A 1 86 ? -16.925 -4.845 13.008 1.00 93.50 86 LYS A CA 1
ATOM 661 C C . LYS A 1 86 ? -16.481 -3.959 11.847 1.00 93.50 86 LYS A C 1
ATOM 663 O O . LYS A 1 86 ? -15.728 -4.414 10.991 1.00 93.50 86 LYS A O 1
ATOM 668 N N . GLU A 1 87 ? -16.930 -2.712 11.853 1.00 93.94 87 GLU A N 1
ATOM 669 C CA . GLU A 1 87 ? -16.607 -1.682 10.877 1.00 93.94 87 GLU A CA 1
ATOM 670 C C . GLU A 1 87 ? -15.123 -1.300 10.957 1.00 93.94 87 GLU A C 1
ATOM 672 O O . GLU A 1 87 ? -14.454 -1.285 9.926 1.00 93.94 87 GLU A O 1
ATOM 677 N N . GLU A 1 88 ? -14.572 -1.091 12.162 1.00 93.75 88 GLU A N 1
ATOM 678 C CA . GLU A 1 88 ? -13.131 -0.842 12.343 1.00 93.75 88 GLU A CA 1
ATOM 679 C C . GLU A 1 88 ? -12.292 -2.035 11.855 1.00 93.75 88 GLU A C 1
ATOM 681 O O . GLU A 1 88 ? -11.344 -1.854 11.087 1.00 93.75 88 GLU A O 1
ATOM 686 N N . VAL A 1 89 ? -12.660 -3.268 12.236 1.00 96.06 89 VAL A N 1
ATOM 687 C CA . VAL A 1 89 ? -11.964 -4.486 11.774 1.00 96.06 89 VAL A CA 1
ATOM 688 C C . VAL A 1 89 ? -11.994 -4.589 10.252 1.00 96.06 89 VAL A C 1
ATOM 690 O O . VAL A 1 89 ? -10.983 -4.930 9.632 1.00 96.06 89 VAL A O 1
ATOM 693 N N . GLN A 1 90 ? -13.143 -4.313 9.636 1.00 97.38 90 GLN A N 1
ATOM 694 C CA . GLN A 1 90 ? -13.284 -4.342 8.187 1.00 97.38 90 GLN A CA 1
ATOM 695 C C . GLN A 1 90 ? -12.434 -3.260 7.517 1.00 97.38 90 GLN A C 1
ATOM 697 O O . GLN A 1 90 ? -11.758 -3.566 6.537 1.00 97.38 90 GLN A O 1
ATOM 702 N N . GLY A 1 91 ? -12.405 -2.040 8.057 1.00 97.00 91 GLY A N 1
ATOM 703 C CA . GLY A 1 91 ? -11.563 -0.956 7.550 1.00 97.00 91 GLY A CA 1
ATOM 704 C C . GLY A 1 91 ? -10.076 -1.314 7.581 1.00 97.00 91 GLY A C 1
ATOM 705 O O . GLY A 1 91 ? -9.388 -1.172 6.571 1.00 97.00 91 GLY A O 1
ATOM 706 N N . VAL A 1 92 ? -9.593 -1.868 8.699 1.00 97.50 92 VAL A N 1
ATOM 707 C CA . VAL A 1 92 ? -8.198 -2.320 8.853 1.00 97.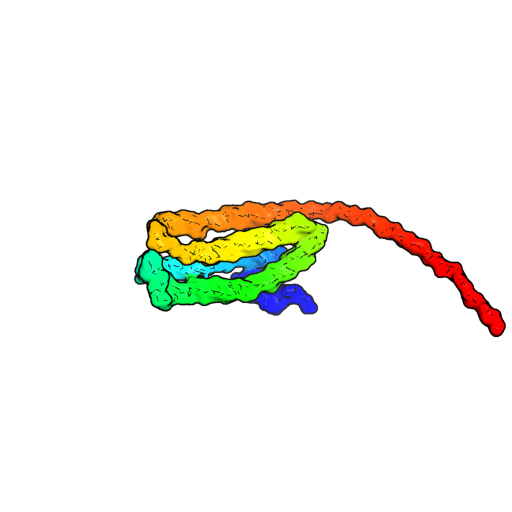50 92 VAL A CA 1
ATOM 708 C C . VAL A 1 92 ? -7.841 -3.413 7.837 1.00 97.50 92 VAL A C 1
ATOM 710 O O . VAL A 1 92 ? -6.788 -3.338 7.206 1.00 97.50 92 VAL A O 1
ATOM 713 N N . ARG A 1 93 ? -8.723 -4.399 7.622 1.00 98.31 93 ARG A N 1
ATOM 714 C CA . ARG A 1 93 ? -8.527 -5.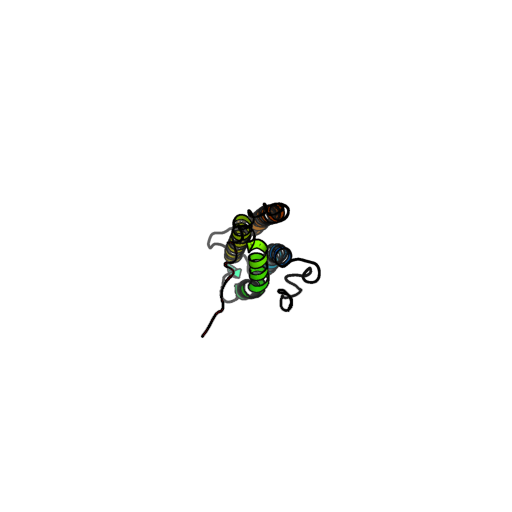452 6.604 1.00 98.31 93 ARG A CA 1
ATOM 715 C C . ARG A 1 93 ? -8.480 -4.884 5.191 1.00 98.31 93 ARG A C 1
ATOM 717 O O . ARG A 1 93 ? -7.557 -5.179 4.447 1.00 98.31 93 ARG A O 1
ATOM 724 N N . GLN A 1 94 ? -9.431 -4.021 4.847 1.00 98.31 94 GLN A N 1
ATOM 725 C CA . GLN A 1 94 ? -9.493 -3.410 3.521 1.00 98.31 94 GLN A CA 1
ATOM 726 C C . GLN A 1 94 ? -8.275 -2.533 3.223 1.00 98.31 94 GLN A C 1
ATOM 728 O O . GLN A 1 94 ? -7.815 -2.503 2.086 1.00 98.31 94 GLN A O 1
ATOM 733 N N . LEU A 1 95 ? -7.743 -1.826 4.225 1.00 98.50 95 LEU A N 1
ATOM 734 C CA . LEU A 1 95 ? -6.502 -1.070 4.068 1.00 98.50 95 LEU A CA 1
ATOM 735 C C . LEU A 1 95 ? -5.303 -1.998 3.827 1.00 98.50 95 LEU A C 1
ATOM 737 O O . LEU A 1 95 ? -4.470 -1.703 2.974 1.00 98.50 95 LEU A O 1
ATOM 741 N N . TYR A 1 96 ? -5.231 -3.127 4.538 1.00 98.44 96 TYR A N 1
ATOM 742 C CA . TYR A 1 96 ? -4.193 -4.135 4.317 1.00 98.44 96 TYR A CA 1
ATOM 743 C C . TYR A 1 96 ? -4.261 -4.737 2.905 1.00 98.44 96 TYR A C 1
ATOM 745 O O . TYR A 1 96 ? -3.240 -4.831 2.225 1.00 98.44 96 TYR A O 1
ATOM 753 N N . ASP A 1 97 ? -5.462 -5.077 2.436 1.00 98.44 97 ASP A N 1
ATOM 754 C CA . ASP A 1 97 ? -5.676 -5.628 1.095 1.00 98.44 97 ASP A CA 1
ATOM 755 C C . ASP A 1 97 ? -5.315 -4.609 0.002 1.00 98.44 97 ASP A C 1
ATOM 757 O O . ASP A 1 97 ? -4.614 -4.946 -0.953 1.00 98.44 97 ASP A O 1
ATOM 761 N N . ALA A 1 98 ? -5.719 -3.344 0.169 1.00 98.44 98 ALA A N 1
ATOM 762 C CA . ALA A 1 98 ? -5.357 -2.259 -0.744 1.00 98.44 98 ALA A CA 1
ATOM 763 C C . ALA A 1 98 ? -3.837 -2.040 -0.803 1.00 98.44 98 ALA A C 1
ATOM 765 O O . ALA A 1 98 ? -3.274 -1.792 -1.872 1.00 98.44 98 ALA A O 1
ATOM 766 N N . TRP A 1 99 ? -3.153 -2.157 0.337 1.00 98.56 99 TRP A N 1
ATOM 767 C CA . TRP A 1 99 ? -1.698 -2.081 0.408 1.00 98.56 99 TRP A CA 1
ATOM 768 C C . TRP A 1 99 ? -1.018 -3.243 -0.329 1.00 98.56 99 TRP A C 1
ATOM 770 O O . TRP A 1 99 ? -0.111 -3.000 -1.126 1.00 98.56 99 TRP A O 1
ATOM 780 N N . LEU A 1 100 ? -1.480 -4.484 -0.134 1.00 98.31 100 LEU A N 1
ATOM 781 C CA . LEU A 1 100 ? -0.960 -5.659 -0.847 1.00 98.31 100 LEU A CA 1
ATOM 782 C C . LEU A 1 100 ? -1.131 -5.536 -2.365 1.00 98.31 100 LEU A C 1
ATOM 784 O O . LEU A 1 100 ? -0.180 -5.772 -3.113 1.00 98.31 100 LEU A O 1
ATOM 788 N N . ASP A 1 101 ? -2.323 -5.141 -2.810 1.00 97.94 101 ASP A N 1
ATOM 789 C CA . ASP A 1 101 ? -2.634 -4.915 -4.222 1.00 97.94 101 ASP A CA 1
ATOM 790 C C . ASP A 1 101 ? -1.762 -3.796 -4.817 1.00 97.94 101 ASP A C 1
ATOM 792 O O . ASP A 1 101 ? -1.205 -3.937 -5.907 1.00 97.94 101 ASP A O 1
ATOM 796 N N . SER A 1 102 ? -1.549 -2.714 -4.067 1.00 98.19 102 SER A N 1
ATOM 797 C CA . SER A 1 102 ? -0.681 -1.611 -4.488 1.00 98.19 102 SER A CA 1
ATOM 798 C C . SER A 1 102 ? 0.785 -2.030 -4.607 1.00 98.19 102 SER A C 1
ATOM 800 O O . SER A 1 102 ? 1.447 -1.638 -5.567 1.00 98.19 102 SER A O 1
ATOM 802 N N . LEU A 1 103 ? 1.300 -2.849 -3.682 1.00 97.94 103 LEU A N 1
ATOM 803 C CA . LEU A 1 103 ? 2.662 -3.386 -3.774 1.00 97.94 103 LEU A CA 1
ATOM 804 C C . LEU A 1 103 ? 2.841 -4.285 -4.999 1.00 97.94 103 LEU A C 1
ATOM 806 O O . LEU A 1 103 ? 3.834 -4.143 -5.706 1.00 97.94 103 LEU A O 1
ATOM 810 N N . ALA A 1 104 ? 1.879 -5.169 -5.284 1.00 95.31 104 ALA A N 1
ATOM 811 C CA . ALA A 1 104 ? 1.913 -6.012 -6.482 1.00 95.31 104 ALA A CA 1
ATOM 812 C C . ALA A 1 104 ? 1.922 -5.174 -7.772 1.00 95.31 104 ALA A C 1
ATOM 814 O O . ALA A 1 104 ? 2.560 -5.527 -8.760 1.00 95.31 104 ALA A O 1
ATOM 815 N N . LYS A 1 105 ? 1.262 -4.016 -7.734 1.00 95.31 105 LYS A N 1
ATOM 816 C CA . LYS A 1 105 ? 1.220 -3.036 -8.818 1.00 95.31 105 LYS A CA 1
ATOM 817 C C . LYS A 1 105 ? 2.502 -2.202 -8.955 1.00 95.31 105 LYS A C 1
ATOM 819 O O . LYS A 1 105 ? 2.576 -1.404 -9.881 1.00 95.31 105 LYS A O 1
ATOM 824 N N . LEU A 1 106 ? 3.530 -2.358 -8.122 1.00 96.06 106 LEU A N 1
ATOM 825 C CA . LEU A 1 106 ? 4.823 -1.706 -8.390 1.00 96.06 106 LEU A CA 1
ATOM 826 C C . LEU A 1 106 ? 5.546 -2.311 -9.599 1.00 96.06 106 LEU A C 1
ATOM 828 O O . LEU A 1 106 ? 6.382 -1.656 -10.212 1.00 96.06 106 LEU A O 1
ATOM 832 N N . THR A 1 107 ? 5.198 -3.531 -9.984 1.00 90.94 107 THR A N 1
ATOM 833 C CA . THR A 1 107 ? 5.635 -4.126 -11.244 1.00 90.94 107 THR A CA 1
ATOM 834 C C . THR A 1 107 ? 4.921 -3.416 -12.412 1.00 90.94 107 THR A C 1
ATOM 836 O O . THR A 1 107 ? 3.685 -3.354 -12.416 1.00 90.94 107 THR A O 1
ATOM 839 N N . PRO A 1 108 ? 5.645 -2.815 -13.379 1.00 89.06 108 PRO A N 1
ATOM 840 C CA . PRO A 1 108 ? 5.063 -2.258 -14.594 1.00 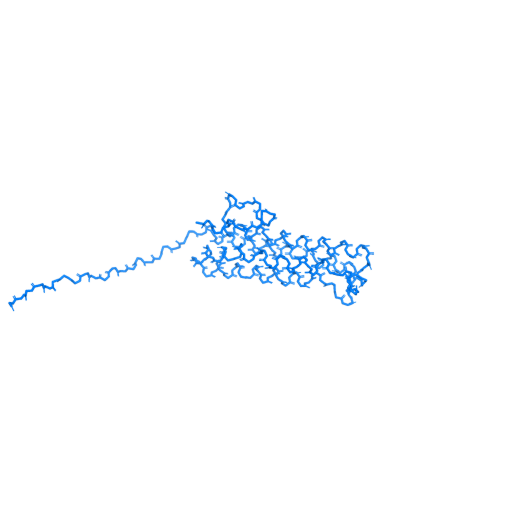89.06 108 PRO A CA 1
ATOM 841 C C . PRO A 1 108 ? 4.373 -3.330 -15.441 1.00 89.06 108 PRO A C 1
ATOM 843 O O . PRO A 1 108 ? 4.787 -4.490 -15.455 1.00 89.06 108 PRO A O 1
ATOM 846 N N . GLY A 1 109 ? 3.327 -2.932 -16.160 1.00 87.12 109 GLY A N 1
ATOM 847 C CA . GLY A 1 109 ? 2.725 -3.782 -17.189 1.00 87.12 109 GLY A CA 1
ATOM 848 C C . GLY A 1 109 ? 3.620 -3.893 -18.428 1.00 87.12 109 GLY A C 1
ATOM 849 O O . GLY A 1 109 ? 4.412 -2.994 -18.695 1.00 87.12 109 GLY A O 1
ATOM 850 N N . ALA A 1 110 ? 3.465 -4.970 -19.206 1.00 82.94 110 ALA A N 1
ATOM 851 C CA . ALA A 1 110 ? 4.271 -5.214 -20.411 1.00 82.94 110 ALA A CA 1
ATOM 852 C C . ALA A 1 110 ? 4.172 -4.081 -21.454 1.00 82.94 110 ALA A C 1
ATOM 854 O O . ALA A 1 110 ? 5.176 -3.714 -22.053 1.00 82.94 110 ALA A O 1
ATOM 855 N N . ASP A 1 111 ? 2.981 -3.495 -21.607 1.00 86.88 111 ASP A N 1
ATOM 856 C CA . ASP A 1 111 ? 2.698 -2.423 -22.575 1.00 86.88 111 ASP A CA 1
ATOM 857 C C . ASP A 1 111 ? 2.530 -1.048 -21.904 1.00 86.88 111 ASP A C 1
ATOM 859 O O . ASP A 1 111 ? 1.903 -0.134 -22.445 1.00 86.88 111 ASP A O 1
ATOM 863 N N . GLU A 1 112 ? 3.014 -0.902 -20.672 1.00 92.06 112 GLU A N 1
ATOM 864 C CA . GLU A 1 112 ? 2.861 0.338 -19.926 1.00 92.06 112 GLU A CA 1
ATOM 865 C C . GLU A 1 112 ? 3.860 1.406 -20.393 1.00 92.06 112 GLU A C 1
ATOM 867 O O . GLU A 1 112 ? 5.027 1.122 -20.647 1.00 92.06 112 GLU A O 1
ATOM 872 N N . THR A 1 113 ? 3.410 2.660 -20.485 1.00 93.94 113 THR A N 1
ATOM 873 C CA . THR A 1 113 ? 4.300 3.802 -20.729 1.00 93.94 113 THR A CA 1
ATOM 874 C C . THR A 1 113 ? 4.900 4.311 -19.423 1.00 93.94 113 THR A C 1
ATOM 876 O O . THR A 1 113 ? 4.302 4.163 -18.357 1.00 93.94 113 THR A O 1
ATOM 879 N N . ASP A 1 114 ? 6.055 4.972 -19.486 1.00 91.38 114 ASP A N 1
ATOM 880 C CA . ASP A 1 114 ? 6.693 5.547 -18.295 1.00 91.38 114 ASP A CA 1
ATOM 881 C C . ASP A 1 114 ? 5.779 6.568 -17.590 1.00 91.38 114 ASP A C 1
ATOM 883 O O . ASP A 1 114 ? 5.607 6.523 -16.369 1.00 91.38 114 ASP A O 1
ATOM 887 N N . GLU A 1 115 ? 5.094 7.429 -18.346 1.00 93.62 115 GLU A N 1
ATOM 888 C CA . GLU A 1 115 ? 4.099 8.354 -17.804 1.00 93.62 115 GLU A CA 1
ATOM 889 C C . GLU A 1 115 ? 2.913 7.616 -17.172 1.00 93.62 115 GLU A C 1
ATOM 891 O O . GLU A 1 115 ? 2.466 7.988 -16.082 1.00 93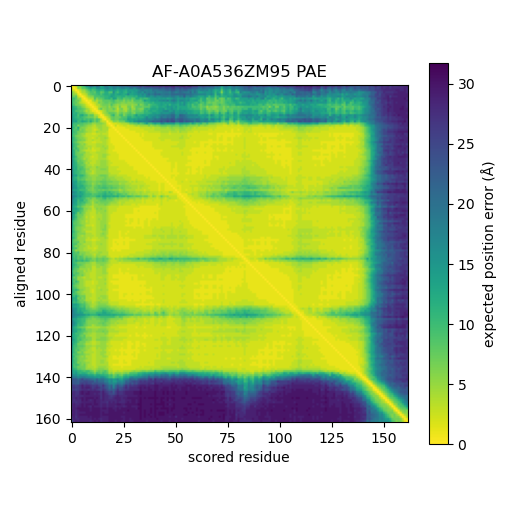.62 115 GLU A O 1
ATOM 896 N N . GLY A 1 116 ? 2.418 6.561 -17.826 1.00 95.12 116 GLY A N 1
ATOM 897 C CA . GLY A 1 116 ? 1.328 5.727 -17.321 1.00 95.12 116 GLY A CA 1
ATOM 898 C C . GLY A 1 116 ? 1.693 5.074 -15.990 1.00 95.12 116 GLY A C 1
ATOM 899 O O . GLY A 1 116 ? 0.948 5.202 -15.012 1.00 95.12 116 GLY A O 1
ATOM 900 N N . TYR A 1 117 ? 2.891 4.492 -15.921 1.00 95.38 117 TYR A N 1
ATOM 901 C CA . TYR A 1 117 ? 3.457 3.910 -14.712 1.00 95.38 117 TYR A CA 1
ATOM 902 C C . TYR A 1 117 ? 3.552 4.945 -13.591 1.00 95.38 117 TYR A C 1
ATOM 904 O O . TYR A 1 117 ? 2.985 4.748 -12.511 1.00 95.38 117 TYR A O 1
ATOM 912 N N . LYS A 1 118 ? 4.200 6.089 -13.852 1.00 94.19 118 LYS A N 1
ATOM 913 C CA . LYS A 1 118 ? 4.398 7.167 -12.869 1.00 94.19 118 LYS A CA 1
ATOM 914 C C . LYS A 1 118 ? 3.079 7.666 -12.290 1.00 94.19 118 LYS A C 1
ATOM 916 O O . LYS A 1 118 ? 2.991 7.870 -11.078 1.00 94.19 118 LYS A O 1
ATOM 921 N N . GLN A 1 119 ? 2.052 7.826 -13.124 1.00 94.62 119 GLN A N 1
ATOM 922 C CA . GLN A 1 119 ? 0.718 8.205 -12.665 1.00 94.62 119 GLN A CA 1
ATOM 923 C C . GLN A 1 119 ? 0.080 7.104 -11.817 1.00 94.62 119 GLN A C 1
ATOM 925 O O . GLN A 1 119 ? -0.464 7.385 -10.747 1.00 94.62 119 GLN A O 1
ATOM 930 N N . ARG A 1 120 ? 0.150 5.847 -12.266 1.00 95.50 120 ARG A N 1
ATOM 931 C CA . ARG A 1 120 ? -0.486 4.708 -11.598 1.00 95.50 120 ARG A CA 1
ATOM 932 C C . ARG A 1 120 ? 0.070 4.476 -10.200 1.00 95.50 120 ARG A C 1
ATOM 934 O O . ARG A 1 120 ? -0.720 4.325 -9.273 1.00 95.50 120 ARG A O 1
ATOM 941 N N . VAL A 1 121 ? 1.390 4.521 -10.017 1.00 96.56 121 VAL A N 1
ATOM 942 C CA . VAL A 1 121 ? 2.021 4.231 -8.716 1.00 96.56 121 VAL A CA 1
ATOM 943 C C . VAL A 1 121 ? 1.898 5.361 -7.687 1.00 96.56 121 VAL A C 1
ATOM 945 O O . VAL A 1 121 ? 2.312 5.191 -6.542 1.00 96.56 121 VAL A O 1
ATOM 948 N N . VAL A 1 122 ? 1.347 6.521 -8.053 1.00 96.31 122 VAL A N 1
ATOM 949 C CA . VAL A 1 122 ? 1.044 7.610 -7.102 1.00 96.31 122 VAL A CA 1
ATOM 950 C C . VAL A 1 122 ? -0.406 7.546 -6.609 1.00 96.31 122 VAL A C 1
ATOM 952 O O . VAL A 1 122 ? -0.686 7.954 -5.485 1.00 96.31 122 VAL A O 1
ATOM 955 N N . ARG A 1 123 ? -1.331 6.976 -7.392 1.00 95.38 123 ARG A N 1
ATOM 956 C CA . ARG A 1 123 ? -2.756 6.870 -7.019 1.00 95.38 123 ARG A CA 1
ATOM 957 C C . ARG A 1 123 ? -3.010 6.200 -5.657 1.00 95.38 123 ARG A C 1
ATOM 959 O O . ARG A 1 123 ? -3.871 6.714 -4.942 1.00 95.38 123 ARG A O 1
ATOM 966 N N . PRO A 1 124 ? -2.278 5.139 -5.249 1.00 97.94 124 PRO A N 1
ATOM 967 C CA . PRO A 1 124 ? -2.514 4.487 -3.961 1.00 97.94 124 PRO A CA 1
ATOM 968 C C . PRO A 1 124 ? -2.443 5.413 -2.747 1.00 97.94 124 PRO A C 1
ATOM 970 O O . PRO A 1 124 ? -3.160 5.190 -1.781 1.00 97.94 124 PRO A O 1
ATOM 973 N N . TYR A 1 125 ? -1.652 6.493 -2.790 1.00 97.62 125 TYR A N 1
ATOM 974 C CA . TYR A 1 125 ? -1.561 7.425 -1.663 1.00 97.62 125 TYR A CA 1
ATOM 975 C C . TYR A 1 125 ? -2.899 8.080 -1.315 1.00 97.62 125 TYR A C 1
ATOM 977 O O . TYR A 1 125 ? -3.199 8.261 -0.137 1.00 97.62 125 TYR A O 1
ATOM 985 N N . ALA A 1 126 ? -3.705 8.428 -2.321 1.00 97.06 126 ALA A N 1
ATOM 986 C CA . ALA A 1 126 ? -5.013 9.031 -2.089 1.00 97.06 126 ALA A CA 1
ATOM 987 C C . ALA A 1 126 ? -5.974 8.020 -1.441 1.00 97.06 126 ALA A C 1
ATOM 989 O O . ALA A 1 126 ? -6.569 8.329 -0.412 1.00 97.06 126 ALA A O 1
ATOM 990 N N . ASP A 1 127 ? -6.038 6.796 -1.976 1.00 97.25 127 ASP A N 1
ATOM 991 C CA . ASP A 1 127 ? -6.872 5.711 -1.437 1.00 97.25 127 ASP A CA 1
ATOM 992 C C . ASP A 1 127 ? -6.454 5.324 -0.006 1.00 97.25 127 ASP A C 1
ATOM 994 O O . ASP A 1 127 ? -7.303 5.203 0.878 1.00 97.25 127 ASP A O 1
ATOM 998 N N . PHE A 1 128 ? -5.148 5.231 0.275 1.00 98.19 128 PHE A N 1
ATOM 999 C CA . PHE A 1 128 ? -4.651 5.009 1.635 1.00 98.19 128 PHE A CA 1
ATOM 1000 C C . PHE A 1 128 ? -5.096 6.120 2.581 1.00 98.19 128 PHE A C 1
ATOM 1002 O O . PHE A 1 128 ? -5.631 5.827 3.648 1.00 98.19 128 PHE A O 1
ATOM 1009 N N . ASN A 1 129 ? -4.924 7.387 2.196 1.00 97.56 129 ASN A N 1
ATOM 1010 C CA . ASN A 1 129 ? -5.301 8.523 3.035 1.00 97.56 129 ASN A CA 1
ATOM 1011 C C . ASN A 1 129 ? -6.806 8.545 3.334 1.00 97.56 129 ASN A C 1
ATOM 1013 O O . ASN A 1 129 ? -7.200 8.797 4.474 1.00 97.56 129 ASN A O 1
ATOM 1017 N N . GLU A 1 130 ? -7.648 8.251 2.341 1.00 97.50 130 GLU A N 1
ATOM 1018 C CA . GLU A 1 130 ? -9.100 8.174 2.519 1.00 97.50 130 GLU A CA 1
ATOM 1019 C C . GLU A 1 130 ? -9.498 7.047 3.479 1.00 97.50 130 GLU A C 1
ATOM 1021 O O . GLU A 1 130 ? -10.249 7.281 4.430 1.00 97.50 130 GLU A O 1
ATOM 1026 N N . ARG A 1 131 ? -8.940 5.844 3.302 1.00 97.69 131 ARG A N 1
ATOM 1027 C CA . ARG A 1 131 ? -9.190 4.695 4.190 1.00 97.69 131 ARG A CA 1
ATOM 1028 C C . ARG A 1 131 ? -8.688 4.939 5.608 1.00 97.69 131 ARG A C 1
ATOM 1030 O O . ARG A 1 131 ? -9.412 4.668 6.562 1.00 97.69 131 ARG A O 1
ATOM 1037 N N . ILE A 1 132 ? -7.481 5.482 5.760 1.00 96.88 132 ILE A N 1
ATOM 1038 C CA . ILE A 1 132 ? -6.896 5.833 7.062 1.00 96.88 132 ILE A CA 1
ATOM 1039 C C . ILE A 1 132 ? -7.789 6.848 7.781 1.00 96.88 132 ILE A C 1
ATOM 1041 O O . ILE A 1 132 ? -8.090 6.674 8.963 1.00 96.88 132 ILE A O 1
ATOM 1045 N N . LYS A 1 133 ? -8.264 7.880 7.074 1.00 96.12 133 LYS A N 1
ATOM 1046 C CA . LYS A 1 133 ? -9.186 8.875 7.634 1.00 96.12 133 LYS A CA 1
ATOM 1047 C C . LYS A 1 133 ? -10.501 8.236 8.085 1.00 96.12 133 LYS A C 1
ATOM 1049 O O . LYS A 1 133 ? -10.982 8.565 9.166 1.00 96.12 133 LYS A O 1
ATOM 1054 N N . ALA A 1 134 ? -11.059 7.318 7.297 1.00 95.31 134 ALA A N 1
ATOM 1055 C CA . ALA A 1 134 ? -12.277 6.597 7.658 1.00 95.31 134 ALA A CA 1
ATOM 1056 C C . ALA A 1 134 ? -12.086 5.722 8.910 1.00 95.31 134 ALA A C 1
ATOM 1058 O O . ALA A 1 134 ? -12.925 5.751 9.805 1.00 95.31 134 ALA A O 1
ATOM 1059 N N . ILE A 1 135 ? -10.964 5.001 9.016 1.00 94.69 135 ILE A N 1
ATOM 1060 C CA . ILE A 1 135 ? -10.639 4.177 10.192 1.00 94.69 135 ILE A CA 1
ATOM 1061 C C . ILE A 1 135 ? -10.488 5.049 11.445 1.00 94.69 135 ILE A C 1
ATOM 1063 O O . ILE A 1 135 ? -11.058 4.725 12.484 1.00 94.69 135 ILE A O 1
ATOM 1067 N N . ARG A 1 136 ? -9.777 6.180 11.348 1.00 92.50 136 ARG A N 1
ATOM 1068 C CA . ARG A 1 136 ? -9.629 7.127 12.469 1.00 92.50 136 ARG A CA 1
ATOM 1069 C C . ARG A 1 136 ? -10.975 7.689 12.926 1.00 92.50 136 ARG A C 1
ATOM 1071 O O . ARG A 1 136 ? -11.248 7.703 14.118 1.00 92.50 136 ARG A O 1
ATOM 1078 N N . ALA A 1 137 ? -11.847 8.054 11.988 1.00 91.38 137 ALA A N 1
ATOM 1079 C CA . ALA A 1 137 ? -13.181 8.555 12.312 1.00 91.38 137 ALA A CA 1
ATOM 1080 C C . ALA A 1 137 ? -14.053 7.524 13.051 1.00 91.38 137 ALA A C 1
ATOM 1082 O O . ALA A 1 137 ? -14.897 7.912 13.852 1.00 91.38 137 ALA A O 1
ATOM 1083 N N . LEU A 1 138 ? -13.859 6.223 12.803 1.00 87.31 138 LEU A N 1
ATOM 1084 C CA . LEU A 1 138 ? -14.547 5.163 13.546 1.00 87.31 138 LEU A CA 1
ATOM 1085 C C . LEU A 1 138 ? -14.016 5.031 14.980 1.00 87.31 138 LEU A C 1
ATOM 1087 O O . LEU A 1 138 ? -14.806 4.802 15.892 1.00 87.31 138 LEU A O 1
ATOM 1091 N N . ALA A 1 139 ? -12.711 5.234 15.183 1.00 76.06 139 ALA A N 1
ATOM 1092 C CA . ALA A 1 139 ? -12.083 5.158 16.499 1.00 76.06 139 ALA A CA 1
ATOM 1093 C C . ALA A 1 139 ? -12.516 6.283 17.458 1.00 76.06 139 ALA A C 1
ATOM 1095 O O . ALA A 1 139 ? -12.540 6.069 18.670 1.00 76.06 139 ALA A O 1
ATOM 1096 N N . ASP A 1 140 ? -12.899 7.445 16.921 1.00 70.38 140 ASP A N 1
ATOM 1097 C CA . ASP A 1 140 ? -13.411 8.586 17.693 1.00 70.38 140 ASP A CA 1
ATOM 1098 C C . ASP A 1 140 ? -14.877 8.416 18.138 1.00 70.38 140 ASP A C 1
ATOM 1100 O O . ASP A 1 140 ? -15.378 9.198 18.952 1.00 70.38 140 ASP A O 1
ATOM 1104 N N . VAL A 1 141 ? -15.592 7.399 17.639 1.00 67.06 141 VAL A N 1
ATOM 1105 C CA . VAL A 1 141 ? -16.971 7.126 18.059 1.00 67.06 141 VAL A CA 1
ATOM 1106 C C . VAL A 1 141 ? -16.941 6.307 19.353 1.00 67.06 141 VAL A C 1
ATOM 1108 O O . VAL A 1 141 ? -16.533 5.143 19.331 1.00 67.06 141 VAL A O 1
ATOM 1111 N N . PRO A 1 142 ? -17.407 6.848 20.497 1.00 57.03 142 PRO A N 1
ATOM 1112 C CA . PRO A 1 142 ? -17.461 6.081 21.731 1.00 57.03 142 PRO A CA 1
ATOM 1113 C C . PRO A 1 142 ? -18.334 4.845 21.516 1.00 57.03 142 PRO A C 1
ATOM 1115 O O . PRO A 1 142 ? -19.482 4.948 21.071 1.00 57.03 142 PRO A O 1
ATOM 1118 N N . ALA A 1 143 ? -17.777 3.672 21.827 1.00 56.12 143 ALA A N 1
ATOM 1119 C CA . ALA A 1 143 ? -18.478 2.404 21.709 1.00 56.12 143 ALA A CA 1
ATOM 1120 C C . ALA A 1 143 ? -19.842 2.521 22.402 1.00 56.12 143 ALA A C 1
ATOM 1122 O O . ALA A 1 143 ? -19.914 2.768 23.609 1.00 56.12 143 ALA A O 1
ATOM 1123 N N . LYS A 1 144 ? -20.933 2.368 21.637 1.00 49.34 144 LYS A N 1
ATOM 1124 C CA . LYS A 1 144 ? -22.284 2.274 22.202 1.00 49.34 144 LYS A CA 1
ATOM 1125 C C . LYS A 1 144 ? -22.236 1.222 23.305 1.00 49.34 144 LYS A C 1
ATOM 1127 O O . LYS A 1 144 ? -21.920 0.066 23.027 1.00 49.34 144 LYS A O 1
ATOM 1132 N N . ALA A 1 145 ? -22.510 1.647 24.539 1.00 43.94 145 ALA A N 1
ATOM 1133 C CA . ALA A 1 145 ? -22.486 0.780 25.704 1.00 43.94 145 ALA A CA 1
ATOM 1134 C C . ALA A 1 145 ? -23.275 -0.497 25.396 1.00 43.94 145 ALA A C 1
ATOM 1136 O O . ALA A 1 145 ? -24.466 -0.439 25.077 1.00 43.94 145 ALA A O 1
ATOM 1137 N N . ALA A 1 146 ? -22.598 -1.645 25.451 1.00 47.53 146 ALA A N 1
ATOM 1138 C CA . ALA A 1 146 ? -23.271 -2.927 25.361 1.00 47.53 146 ALA A CA 1
ATOM 1139 C C . ALA A 1 146 ? -24.354 -2.965 26.455 1.00 47.53 146 ALA A C 1
ATOM 1141 O O . ALA A 1 146 ? -24.058 -2.603 27.601 1.00 47.53 146 ALA A O 1
ATOM 1142 N N . PRO A 1 147 ? -25.603 -3.364 26.148 1.00 42.66 147 PRO A N 1
ATOM 1143 C CA . PRO A 1 147 ? -26.617 -3.504 27.177 1.00 42.66 147 PRO A CA 1
ATOM 1144 C C . PRO A 1 147 ? -26.096 -4.490 28.222 1.00 42.66 147 PRO A C 1
ATOM 1146 O O . PRO A 1 147 ? -25.689 -5.604 27.887 1.00 42.66 147 PRO A O 1
ATOM 1149 N N . ALA A 1 148 ? -26.053 -4.039 29.478 1.00 45.00 148 ALA A N 1
ATOM 1150 C CA . ALA A 1 148 ? -25.539 -4.809 30.598 1.00 45.00 148 ALA A CA 1
ATOM 1151 C C . ALA A 1 148 ? -26.154 -6.213 30.586 1.00 45.00 148 ALA A C 1
ATOM 1153 O O . ALA A 1 148 ? -27.376 -6.367 30.670 1.00 45.00 148 ALA A O 1
ATOM 1154 N N . ALA A 1 149 ? -25.303 -7.236 30.469 1.00 50.72 149 ALA A N 1
ATOM 1155 C CA . ALA A 1 149 ? -25.726 -8.617 30.606 1.00 50.72 149 ALA A CA 1
ATOM 1156 C C . ALA A 1 149 ? -26.457 -8.755 31.949 1.00 50.72 149 ALA A C 1
ATOM 1158 O O . ALA A 1 149 ? -25.873 -8.530 33.013 1.00 50.72 149 ALA A O 1
ATOM 1159 N N . LYS A 1 150 ? -27.757 -9.071 31.898 1.00 43.53 150 LYS A N 1
ATOM 1160 C CA . LYS A 1 150 ? -28.558 -9.347 33.092 1.00 43.53 150 LYS A CA 1
ATOM 1161 C C . LYS A 1 150 ? -27.865 -10.478 33.848 1.00 43.53 150 LYS A C 1
ATOM 1163 O O . LYS A 1 150 ? -27.813 -11.604 33.359 1.00 43.53 150 LYS A O 1
ATOM 1168 N N . LYS A 1 151 ? -27.311 -10.169 35.024 1.00 43.16 151 LYS A N 1
ATOM 1169 C CA . LYS A 1 151 ? -26.793 -11.175 35.953 1.00 43.16 151 LYS A CA 1
ATOM 1170 C C . LYS A 1 151 ? -27.919 -12.169 36.233 1.00 43.16 151 LYS A C 1
ATOM 1172 O O . LYS A 1 151 ? -28.949 -11.786 36.785 1.00 43.16 151 LYS A O 1
ATOM 1177 N N . ALA A 1 152 ? -27.726 -13.425 35.837 1.00 50.59 152 ALA A N 1
ATOM 1178 C CA . ALA A 1 152 ? -28.582 -14.509 36.287 1.00 50.59 152 ALA A CA 1
ATOM 1179 C C . ALA A 1 152 ? -28.521 -14.566 37.829 1.00 50.59 152 ALA A C 1
ATOM 1181 O O . ALA A 1 152 ? -27.432 -14.423 38.397 1.00 50.59 152 ALA A O 1
ATOM 1182 N N . PRO A 1 153 ? -29.662 -14.707 38.523 1.00 42.44 153 PRO A N 1
ATOM 1183 C CA . PRO A 1 153 ? -29.687 -14.706 39.976 1.00 42.44 153 PRO A CA 1
ATOM 1184 C C . PRO A 1 153 ? -28.956 -15.935 40.526 1.00 42.44 153 PRO A C 1
ATOM 1186 O O . PRO A 1 153 ? -29.176 -17.064 40.094 1.00 42.44 153 PRO A O 1
ATOM 1189 N N . ALA A 1 154 ? -28.079 -15.691 41.499 1.00 47.00 154 ALA A N 1
ATOM 1190 C CA . ALA A 1 154 ? -27.369 -16.720 42.239 1.00 47.00 154 ALA A CA 1
ATOM 1191 C C . ALA A 1 154 ? -28.356 -17.573 43.052 1.00 47.00 154 ALA A C 1
ATOM 1193 O O . ALA A 1 154 ? -29.006 -17.079 43.975 1.00 47.00 154 ALA A O 1
ATOM 1194 N N . SER A 1 155 ? -28.438 -18.865 42.744 1.00 45.97 155 SER A N 1
ATOM 1195 C CA . SER A 1 155 ? -29.130 -19.851 43.570 1.00 45.97 155 SER A CA 1
ATOM 1196 C C . SER A 1 155 ? -28.327 -20.117 44.849 1.00 45.97 155 SER A C 1
ATOM 1198 O O . SER A 1 155 ? -27.275 -20.757 44.817 1.00 45.97 155 SER A O 1
ATOM 1200 N N . LYS A 1 156 ? -28.821 -19.611 45.985 1.00 49.88 156 LYS A N 1
ATOM 1201 C CA . LYS A 1 156 ? -28.382 -19.987 47.339 1.00 49.88 156 LYS A CA 1
ATOM 1202 C C . LYS A 1 156 ? -29.163 -21.210 47.842 1.00 49.88 156 LYS A C 1
ATOM 1204 O O . LYS A 1 156 ? -30.387 -21.206 47.796 1.00 49.88 156 LYS A O 1
ATOM 1209 N N . GLY A 1 157 ? -28.440 -22.141 48.472 1.00 41.50 157 GLY A N 1
ATOM 1210 C CA . GLY A 1 157 ? -28.951 -23.141 49.428 1.00 41.50 157 GLY A CA 1
ATOM 1211 C C . GLY A 1 157 ? -28.996 -24.567 48.863 1.00 41.50 157 GLY A C 1
ATOM 1212 O O . GLY A 1 157 ? -29.451 -24.753 47.749 1.00 41.50 157 GLY A O 1
ATOM 1213 N N . LYS A 1 158 ? -28.580 -25.628 49.567 1.00 38.38 158 LYS A N 1
ATOM 1214 C CA . LYS A 1 158 ? -28.525 -25.813 51.025 1.00 38.38 158 LYS A CA 1
ATOM 1215 C C . LYS A 1 158 ? -27.652 -27.043 51.358 1.00 38.38 158 LYS A C 1
ATOM 1217 O O . LYS A 1 158 ? -27.849 -28.103 50.778 1.00 38.38 158 LYS A O 1
ATOM 1222 N N . LYS A 1 159 ? -26.703 -26.899 52.293 1.00 47.00 159 LYS A N 1
ATOM 1223 C CA . LYS A 1 159 ? -26.091 -28.022 53.031 1.00 47.00 159 LYS A CA 1
ATOM 1224 C C . LYS A 1 159 ? -27.113 -28.558 54.035 1.00 47.00 159 LYS A C 1
ATOM 1226 O O . LYS A 1 159 ? -27.658 -27.734 54.763 1.00 47.00 159 LYS A O 1
ATOM 1231 N N . THR A 1 160 ? -27.258 -29.880 54.134 1.00 43.09 160 THR A N 1
ATOM 1232 C CA . THR A 1 160 ? -27.558 -30.606 55.388 1.00 43.09 160 THR A CA 1
ATOM 1233 C C . THR A 1 160 ? -27.410 -32.116 55.162 1.00 43.09 160 THR A C 1
ATOM 1235 O O . THR A 1 160 ? -28.167 -32.681 54.377 1.00 43.09 160 THR A O 1
ATOM 1238 N N . SER A 1 161 ? -26.433 -32.729 55.843 1.00 39.72 161 SER A N 1
ATOM 1239 C CA . SER A 1 161 ? -26.383 -34.168 56.166 1.00 39.72 161 SER A CA 1
ATOM 1240 C C . SER A 1 161 ? -27.468 -34.517 57.196 1.00 39.72 161 SER A C 1
ATOM 1242 O O . SER A 1 161 ? -28.021 -33.603 57.823 1.00 39.72 161 SER A O 1
ATOM 1244 N N . PRO A 1 162 ? -27.806 -35.803 57.352 1.00 53.56 162 PRO A N 1
ATOM 1245 C CA . PRO A 1 162 ? -27.126 -36.639 58.358 1.00 53.56 162 PRO A CA 1
ATOM 1246 C C . PRO A 1 162 ? -26.260 -37.746 57.757 1.00 53.56 162 PRO A C 1
ATOM 1248 O O . PRO A 1 162 ? -26.672 -38.327 56.730 1.00 53.56 162 PRO A O 1
#

Mean predicted aligned error: 9.45 Å

Secondary structure (DSSP, 8-state):
--TTTTS-TTT-TTTTTS-HHHHHHHHHHHHHHHHHHHHHHHHHHHHHHHTTSTTTTHHHHHHHHHHHHHTHHHHHHHHHHHTT-HHHHHHHHHHHHHHHHHHHTTSPPTT--HHHHHHHTTTHHHHHHHHHHHHHHHHTSPPPPPPP--PPPP--------

Nearest PDB structures (foldseek):
  6n4i-assembly1_D  TM=3.489E-01  e=8.973E+00  Homo sapiens

Solvent-accessible surface area (backbone atoms only — not comparable to full-atom values): 9476 Å² total; per-residue (Å²): 132,68,89,56,85,84,58,57,56,90,50,25,76,50,60,94,81,46,52,42,46,54,30,30,62,50,24,52,65,50,52,50,49,53,30,49,50,46,39,50,51,29,28,72,75,45,36,74,70,45,22,65,44,91,69,50,35,47,65,31,52,51,40,51,56,53,46,61,60,59,45,48,53,32,45,56,33,20,47,63,68,25,63,85,35,74,65,39,35,47,44,55,50,52,49,52,51,53,46,53,54,49,57,65,55,66,58,75,58,97,89,57,47,71,70,56,48,60,55,57,74,52,51,57,59,58,57,51,52,53,49,48,50,52,39,50,59,53,70,73,50,77,76,77,76,74,79,76,78,79,77,77,82,81,87,80,85,80,92,79,84,136

Foldseek 3Di:
DPLCPPADCQQAVCSVPDFLQVSLLSNLVSLLVVLLVLLVVLCVVQNLQGCPPDCSVVVSVVSLVVSVVRSPSSLVRQCVVLVLDPQLNVLSVVSVVLSNVLSVLSRDDPPADPVRSVVSNVVSVVVSVVSSVVSVVVVPDPRDDDPPDPPDDDDDDDDDDD

Sequence (162 aa):
MHALDKVDPYICPTQTQGSGIDCFLEAVPQTYTMCRHIKSIEIIEFGLAGAQEGVNGAKTEYCIDKHKILIVRPYQAALREAARSKEEVQGVRQLYDAWLDSLAKLTPGADETDEGYKQRVVRPYADFNERIKAIRALADVPAKAAPAAKKAPASKGKKTSP